Protein AF-A0A8J4XPY6-F1 (afdb_monomer)

pLDDT: mean 71.94, std 15.8, range [34.31, 94.62]

Foldseek 3Di:
DPPPVVVVVVPQDPCNPPVNVVVVVVVVVVVVVQVVQFDDPPCPVPQDPADADRRRSDHAPPQADQVCVVVVVVVQVVVQVVPPPPCVPPDRDDPGDHSVVPPDFCDPDPDGHDDLLVVVLVVVVVVVDPPDDVVVQVVDPPRDDDPSQADPVRHGPDDPDPVVSCVVPPPPPDD

Organism: Chionoecetes opilio (NCBI:txid41210)

Radius of gyration: 27.31 Å; Cα contacts (8 Å, |Δi|>4): 89; chains: 1; bounding box: 63×44×76 Å

Secondary structure (DSSP, 8-state):
--SHHHHHTTSS-TTTSHHHHHHHHHHHHHHHHHHHHS--TT-GGGSPSS-B-TTT-PBPPTT--GGGHHHHHHHHHHHHHHTTTTTTTSPPP-----GGGGS---BSSSSB---HHHHHHHHHHHTTSSS--HHHHTTSTT----GGGB-TTS-B---S-HHHHHHHT------

Solvent-accessible surface area (backbone atoms only — not comparable to full-atom values): 11142 Å² total; per-residue (Å²): 144,87,68,69,73,70,61,59,65,77,75,58,54,80,71,74,35,69,70,42,51,52,48,54,51,51,51,53,49,52,50,51,55,50,55,73,51,24,49,64,89,85,46,73,86,81,52,74,90,73,58,62,39,58,72,68,56,46,69,55,60,88,82,47,42,62,91,49,39,68,61,54,51,54,52,51,48,53,56,50,63,71,38,56,77,84,48,68,82,58,83,84,77,87,83,66,32,57,76,72,72,76,60,86,52,45,66,75,70,100,47,53,54,71,61,42,64,60,54,34,52,51,54,54,51,48,63,68,41,92,87,50,62,62,71,63,54,62,66,41,94,82,49,82,76,62,70,47,48,36,45,99,86,70,48,68,64,71,74,92,46,78,65,65,52,55,61,72,68,51,75,80,78,81,128

Sequence (175 aa):
MRNEQGARQAMIHKKEMPGRIASDAKDRENIRHKLEMCINPFSSEDHPEGIVNSVTGRIAPDPVNVDSSVALGKEQMKQFEAGWPESFHEPLSNKVVTMSINKKRIKLGSADCFDANLIYSRVMGLMSSRDIDLKELFSHELAPVPASMFEDNGDMRITKSKSSLKQKLRLEQSS

Structure (mmCIF, N/CA/C/O backbone):
data_AF-A0A8J4XPY6-F1
#
_entry.id   AF-A0A8J4XPY6-F1
#
loop_
_atom_site.group_PDB
_atom_site.id
_atom_site.type_symbol
_atom_site.label_atom_id
_atom_site.label_alt_id
_atom_site.label_comp_id
_atom_site.label_asym_id
_atom_site.label_entity_id
_atom_site.label_seq_id
_atom_site.pdbx_PDB_ins_code
_atom_site.Cartn_x
_atom_site.Cartn_y
_atom_site.Cartn_z
_atom_site.occupancy
_atom_site.B_iso_or_equiv
_atom_site.auth_seq_id
_atom_site.auth_comp_id
_atom_site.auth_asym_id
_atom_site.auth_atom_id
_atom_site.pdbx_PDB_model_num
ATOM 1 N N . MET A 1 1 ? 39.408 12.095 -44.315 1.00 45.19 1 MET A N 1
ATOM 2 C CA . MET A 1 1 ? 38.149 11.396 -43.958 1.00 45.19 1 MET A CA 1
ATOM 3 C C . MET A 1 1 ? 37.881 11.361 -42.440 1.00 45.19 1 MET A C 1
ATOM 5 O O . MET A 1 1 ? 37.431 10.345 -41.934 1.00 45.19 1 MET A O 1
ATOM 9 N N . ARG A 1 2 ? 38.147 12.435 -41.675 1.00 45.06 2 ARG A N 1
ATOM 10 C CA . ARG A 1 2 ? 38.002 12.418 -40.198 1.00 45.06 2 ARG A CA 1
ATOM 11 C C . ARG A 1 2 ? 37.069 13.496 -39.617 1.00 45.06 2 ARG A C 1
ATOM 13 O O . ARG A 1 2 ? 36.952 13.575 -38.406 1.00 45.06 2 ARG A O 1
ATOM 20 N N . ASN A 1 3 ? 36.369 14.261 -40.465 1.00 51.19 3 ASN A N 1
ATOM 21 C CA . ASN A 1 3 ? 35.545 15.407 -40.039 1.00 51.19 3 ASN A CA 1
ATOM 22 C C . ASN A 1 3 ? 34.048 15.319 -40.398 1.00 51.19 3 ASN A C 1
ATOM 24 O O . ASN A 1 3 ? 33.307 16.248 -40.101 1.00 51.19 3 ASN A O 1
ATOM 28 N N . GLU A 1 4 ? 33.560 14.226 -40.992 1.00 49.34 4 GLU A N 1
ATOM 29 C CA . GLU A 1 4 ? 32.131 14.114 -41.358 1.00 49.34 4 GLU A CA 1
ATOM 30 C C . GLU A 1 4 ? 31.244 13.569 -40.227 1.00 49.34 4 GLU A C 1
ATOM 32 O O . GLU A 1 4 ? 30.037 13.808 -40.206 1.00 49.34 4 GLU A O 1
ATOM 37 N N . GLN A 1 5 ? 31.828 12.872 -39.247 1.00 48.62 5 GLN A N 1
ATOM 38 C CA . GLN A 1 5 ? 31.069 12.279 -38.139 1.00 48.62 5 GLN A CA 1
ATOM 39 C C . GLN A 1 5 ? 30.630 13.314 -37.087 1.00 48.62 5 GLN A C 1
ATOM 41 O O . GLN A 1 5 ? 29.558 13.164 -36.508 1.00 48.62 5 GLN A O 1
ATOM 46 N N . GLY A 1 6 ? 31.396 14.394 -36.888 1.00 49.09 6 GLY A N 1
ATOM 47 C CA . GLY A 1 6 ? 31.039 15.468 -35.949 1.00 49.09 6 GLY A CA 1
ATOM 48 C C . GLY A 1 6 ? 29.929 16.395 -36.460 1.00 49.09 6 GLY A C 1
ATOM 49 O O . GLY A 1 6 ? 29.124 16.883 -35.674 1.00 49.09 6 GLY A O 1
ATOM 50 N N . ALA A 1 7 ? 29.829 16.591 -37.779 1.00 49.81 7 ALA A N 1
ATOM 51 C CA . ALA A 1 7 ? 28.836 17.486 -38.378 1.00 49.81 7 ALA A CA 1
ATOM 52 C C . ALA A 1 7 ? 27.411 16.897 -38.379 1.00 49.81 7 ALA A C 1
ATOM 54 O O . ALA A 1 7 ? 26.439 17.635 -38.234 1.00 49.81 7 ALA A O 1
ATOM 55 N N . ARG A 1 8 ? 27.265 15.565 -38.480 1.00 52.22 8 ARG A N 1
ATOM 56 C CA . ARG A 1 8 ? 25.946 14.899 -38.460 1.00 52.22 8 ARG A CA 1
ATOM 57 C C . ARG A 1 8 ? 25.261 14.934 -37.093 1.00 52.22 8 ARG A C 1
ATOM 59 O O . ARG A 1 8 ? 24.036 14.920 -37.037 1.00 52.22 8 ARG A O 1
ATOM 66 N N . GLN A 1 9 ? 26.018 15.012 -35.997 1.00 53.41 9 GLN A N 1
ATOM 67 C CA . GLN A 1 9 ? 25.442 15.082 -34.648 1.00 53.41 9 GLN A CA 1
ATOM 68 C C . GLN A 1 9 ? 24.751 16.423 -34.348 1.00 53.41 9 GLN A C 1
ATOM 70 O O . GLN A 1 9 ? 23.912 16.472 -33.455 1.00 53.41 9 GLN A O 1
ATOM 75 N N . ALA A 1 10 ? 25.040 17.489 -35.103 1.00 55.91 10 ALA A N 1
ATOM 76 C CA . ALA A 1 10 ? 24.444 18.811 -34.894 1.00 55.91 10 ALA A CA 1
ATOM 77 C C . ALA A 1 10 ? 23.071 19.010 -35.576 1.00 55.91 10 ALA A C 1
ATOM 79 O O . ALA A 1 10 ? 22.414 20.012 -35.311 1.00 55.91 10 ALA A O 1
ATOM 80 N N . MET A 1 11 ? 22.624 18.082 -36.436 1.00 61.59 11 MET A N 1
ATOM 81 C CA . MET A 1 11 ? 21.348 18.191 -37.171 1.00 61.59 11 MET A CA 1
ATOM 82 C C . MET A 1 11 ? 20.218 17.310 -36.622 1.00 61.59 11 MET A C 1
ATOM 84 O O . MET A 1 11 ? 19.088 17.420 -37.087 1.00 61.59 11 MET A O 1
ATOM 88 N N . ILE A 1 12 ? 20.493 16.434 -35.653 1.00 64.62 12 ILE A N 1
ATOM 89 C CA . ILE A 1 12 ? 19.489 15.504 -35.121 1.00 64.62 12 ILE A CA 1
ATOM 90 C C . ILE A 1 12 ? 18.841 16.133 -33.891 1.00 64.62 12 ILE A C 1
ATOM 92 O O . ILE A 1 12 ? 19.511 16.440 -32.901 1.00 64.62 12 ILE A O 1
ATOM 96 N N . HIS A 1 13 ? 17.524 16.330 -33.945 1.00 77.25 13 HIS A N 1
ATOM 97 C CA . HIS A 1 13 ? 16.785 16.908 -32.833 1.00 77.25 13 HIS A CA 1
ATOM 98 C C . HIS A 1 13 ? 16.894 15.995 -31.600 1.00 77.25 13 HIS A C 1
ATOM 100 O O . HIS A 1 13 ? 16.832 14.772 -31.700 1.00 77.25 13 HIS A O 1
ATOM 106 N N . LYS A 1 14 ? 17.011 16.570 -30.394 1.00 76.50 14 LYS A N 1
ATOM 107 C CA . LYS A 1 14 ? 17.240 15.821 -29.137 1.00 76.50 14 LYS A CA 1
ATOM 108 C C . LYS A 1 14 ? 16.249 14.669 -28.908 1.00 76.50 14 LYS A C 1
ATOM 110 O O . LYS A 1 14 ? 16.587 13.704 -28.228 1.00 76.50 14 LYS A O 1
ATOM 115 N N . LYS A 1 15 ? 15.026 14.783 -29.437 1.00 77.69 15 LYS A N 1
ATOM 116 C CA . LYS A 1 15 ? 13.968 13.759 -29.350 1.00 77.69 15 LYS A CA 1
ATOM 117 C C . LYS A 1 15 ? 14.138 12.597 -30.334 1.00 77.69 15 LYS A C 1
ATOM 119 O O . LYS A 1 15 ? 13.646 11.516 -30.053 1.00 77.69 15 LYS A O 1
ATOM 124 N N . GLU A 1 16 ? 14.868 12.799 -31.422 1.00 81.12 16 GLU A N 1
ATOM 125 C CA . GLU A 1 16 ? 15.152 11.791 -32.453 1.00 81.12 16 GLU A CA 1
ATOM 126 C C . GLU A 1 16 ? 16.438 11.006 -32.156 1.00 81.12 16 GLU A C 1
ATOM 128 O O . GLU A 1 16 ? 16.818 10.091 -32.882 1.00 81.12 16 GLU A O 1
ATOM 133 N N . MET A 1 17 ? 17.109 11.340 -31.050 1.00 84.81 17 MET A N 1
ATOM 134 C CA . MET A 1 17 ? 18.249 10.588 -30.545 1.00 84.81 17 MET A CA 1
ATOM 135 C C . MET A 1 17 ? 17.835 9.133 -30.257 1.00 84.81 17 MET A C 1
ATOM 137 O O . MET A 1 17 ? 16.861 8.923 -29.526 1.00 84.81 17 MET A O 1
ATOM 141 N N . PRO A 1 18 ? 18.606 8.122 -30.704 1.00 86.94 18 PRO A N 1
ATOM 142 C CA . PRO A 1 18 ? 18.287 6.708 -30.484 1.00 86.94 18 PRO A CA 1
ATOM 143 C C . PRO A 1 18 ? 18.009 6.350 -29.017 1.00 86.94 18 PRO A C 1
ATOM 145 O O . PRO A 1 18 ? 17.112 5.564 -28.726 1.00 86.94 18 PRO A O 1
ATOM 148 N N . GLY A 1 19 ? 18.717 6.985 -28.074 1.00 88.75 19 GLY A N 1
ATOM 149 C CA . GLY A 1 19 ? 18.476 6.798 -26.640 1.00 88.75 19 GLY A CA 1
ATOM 150 C C . GLY A 1 19 ? 17.101 7.288 -26.165 1.00 88.75 19 GLY A C 1
ATOM 151 O O . GLY A 1 19 ? 16.520 6.680 -25.271 1.00 88.75 19 GLY A O 1
ATOM 152 N N . ARG A 1 20 ? 16.547 8.352 -26.768 1.00 87.62 20 ARG A N 1
ATOM 153 C CA . ARG A 1 20 ? 15.182 8.820 -26.470 1.00 87.62 20 ARG A CA 1
ATOM 154 C C . ARG A 1 20 ? 14.136 7.899 -27.074 1.00 87.62 20 ARG A C 1
ATOM 156 O O . ARG A 1 20 ? 13.219 7.520 -26.362 1.00 87.62 20 ARG A O 1
ATOM 163 N N . ILE A 1 21 ? 14.339 7.451 -28.312 1.00 89.50 21 ILE A N 1
ATOM 164 C CA . ILE A 1 21 ? 13.461 6.468 -28.964 1.00 89.50 21 ILE A CA 1
ATOM 165 C C . ILE A 1 21 ? 13.385 5.172 -28.138 1.00 89.50 21 ILE A C 1
ATOM 167 O O . ILE A 1 21 ? 12.295 4.653 -27.906 1.00 89.50 21 ILE A O 1
ATOM 171 N N . ALA A 1 22 ? 14.528 4.675 -27.652 1.00 92.25 22 ALA A N 1
ATOM 172 C CA . ALA A 1 22 ? 14.593 3.479 -26.814 1.00 92.25 22 ALA A CA 1
ATOM 173 C C . ALA A 1 22 ? 13.937 3.677 -25.435 1.00 92.25 22 ALA A C 1
ATOM 175 O O . ALA A 1 22 ? 13.219 2.793 -24.972 1.00 92.25 22 ALA A O 1
ATOM 176 N N . SER A 1 23 ? 14.144 4.834 -24.793 1.00 90.62 23 SER A N 1
ATOM 177 C CA . SER A 1 23 ? 13.479 5.174 -23.526 1.00 90.62 23 SER A CA 1
ATOM 178 C C . SER A 1 23 ? 11.965 5.240 -23.693 1.00 90.62 23 SER A C 1
ATOM 180 O O . SER A 1 23 ? 11.249 4.574 -22.958 1.00 90.62 23 SER A O 1
ATOM 182 N N . ASP A 1 24 ? 11.480 5.964 -24.702 1.00 93.25 24 ASP A N 1
ATOM 183 C CA . ASP A 1 24 ? 10.048 6.102 -24.965 1.00 93.25 24 ASP A CA 1
ATOM 184 C C . ASP A 1 24 ? 9.422 4.740 -25.322 1.00 93.25 24 ASP A C 1
ATOM 186 O O . ASP A 1 24 ? 8.289 4.450 -24.943 1.00 93.25 24 ASP A O 1
ATOM 190 N N . ALA A 1 25 ? 10.154 3.865 -26.027 1.00 93.38 25 ALA A N 1
ATOM 191 C CA . ALA A 1 25 ? 9.716 2.494 -26.285 1.00 93.38 25 ALA A CA 1
ATOM 192 C C . ALA A 1 25 ? 9.585 1.676 -24.993 1.00 93.38 25 ALA A C 1
ATOM 194 O O . ALA A 1 25 ? 8.575 0.997 -24.813 1.00 93.38 25 ALA A O 1
ATOM 195 N N . LYS A 1 26 ? 10.560 1.785 -24.084 1.00 94.56 26 LYS A N 1
ATOM 196 C CA . LYS A 1 26 ? 10.508 1.149 -22.764 1.00 94.56 26 LYS A CA 1
ATOM 197 C C . LYS A 1 26 ? 9.349 1.689 -21.924 1.00 94.56 26 LYS A C 1
ATOM 199 O O . LYS A 1 26 ? 8.647 0.909 -21.293 1.00 94.56 26 LYS A O 1
ATOM 204 N N . ASP A 1 27 ? 9.113 2.996 -21.949 1.00 93.56 27 ASP A N 1
ATOM 205 C CA . ASP A 1 27 ? 8.022 3.623 -21.202 1.00 93.56 27 ASP A CA 1
ATOM 206 C C . ASP A 1 27 ? 6.654 3.165 -21.720 1.00 93.56 27 ASP A C 1
ATOM 208 O O . ASP A 1 27 ? 5.780 2.825 -20.923 1.00 93.56 27 ASP A O 1
ATOM 212 N N . ARG A 1 28 ? 6.478 3.056 -23.045 1.00 94.56 28 ARG A N 1
ATOM 213 C CA . ARG A 1 28 ? 5.264 2.469 -23.639 1.00 94.56 28 ARG A CA 1
ATOM 214 C C . ARG A 1 28 ? 5.048 1.024 -23.205 1.00 94.56 28 ARG A C 1
ATOM 216 O O . ARG A 1 28 ? 3.913 0.649 -22.923 1.00 94.56 28 ARG A O 1
ATOM 223 N N . GLU A 1 29 ? 6.114 0.232 -23.144 1.00 94.62 29 GLU A N 1
ATOM 224 C CA . GLU A 1 29 ? 6.022 -1.162 -22.710 1.00 94.62 29 GLU A CA 1
ATOM 225 C C . GLU A 1 29 ? 5.659 -1.272 -21.226 1.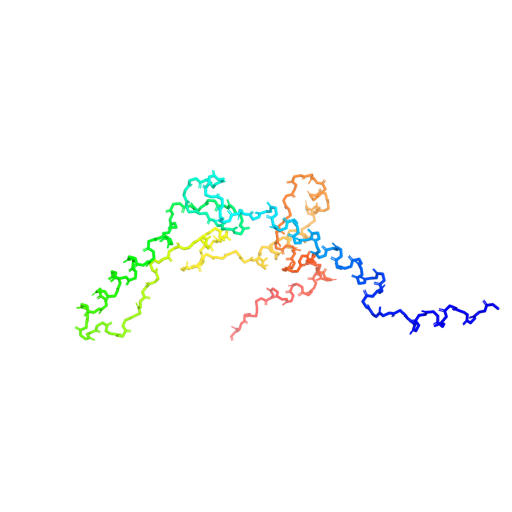00 94.62 29 GLU A C 1
ATOM 227 O O . GLU A 1 29 ? 4.769 -2.034 -20.860 1.00 94.62 29 GLU A O 1
ATOM 232 N N . ASN A 1 30 ? 6.247 -0.427 -20.377 1.00 90.75 30 ASN A N 1
ATOM 233 C CA . ASN A 1 30 ? 5.887 -0.347 -18.962 1.00 90.75 30 ASN A CA 1
ATOM 234 C C . ASN A 1 30 ? 4.415 0.044 -18.767 1.00 90.75 30 ASN A C 1
ATOM 236 O O . ASN A 1 30 ? 3.740 -0.515 -17.904 1.00 90.75 30 ASN A O 1
ATOM 240 N N . ILE A 1 31 ? 3.910 0.996 -19.561 1.00 90.06 31 ILE A N 1
ATOM 241 C CA . ILE A 1 31 ? 2.497 1.394 -19.528 1.00 90.06 31 ILE A CA 1
ATOM 242 C C . ILE A 1 31 ? 1.612 0.217 -19.942 1.00 90.06 31 ILE A C 1
ATOM 244 O O . ILE A 1 31 ? 0.647 -0.073 -19.240 1.00 90.06 31 ILE A O 1
ATOM 248 N N . ARG A 1 32 ? 1.949 -0.484 -21.033 1.00 90.38 32 ARG A N 1
ATOM 249 C CA . ARG A 1 32 ? 1.200 -1.663 -21.494 1.00 90.38 32 ARG A CA 1
ATOM 250 C C . ARG A 1 32 ? 1.141 -2.736 -20.410 1.00 90.38 32 ARG A C 1
ATOM 252 O O . ARG A 1 32 ? 0.048 -3.120 -20.007 1.00 90.38 32 ARG A O 1
ATOM 259 N N . HIS A 1 33 ? 2.292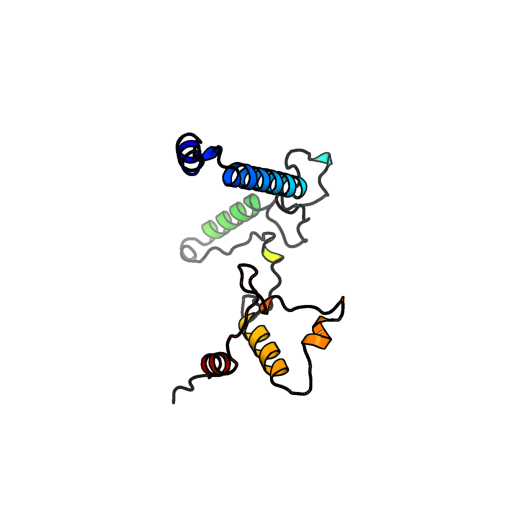 -3.120 -19.866 1.00 88.38 33 HIS A N 1
ATOM 260 C CA . HIS A 1 33 ? 2.371 -4.099 -18.787 1.00 88.38 33 HIS A CA 1
ATOM 261 C C . HIS A 1 33 ? 1.560 -3.668 -17.556 1.00 88.38 33 HIS A C 1
ATOM 263 O O . HIS A 1 33 ? 0.884 -4.474 -16.919 1.00 88.38 33 HIS A O 1
ATOM 269 N N . LYS A 1 34 ? 1.578 -2.372 -17.217 1.00 83.12 34 LYS A N 1
ATOM 270 C CA . LYS A 1 34 ? 0.800 -1.862 -16.087 1.00 83.12 34 LYS A CA 1
ATOM 271 C C . LYS A 1 34 ? -0.706 -1.927 -16.339 1.00 83.12 34 LYS A C 1
ATOM 273 O O . LYS A 1 34 ? -1.436 -2.252 -15.409 1.00 83.12 34 LYS A O 1
ATOM 278 N N . LEU A 1 35 ? -1.152 -1.631 -17.559 1.00 83.12 35 LEU A N 1
ATOM 279 C CA . LEU A 1 35 ? -2.559 -1.716 -17.952 1.00 83.12 35 LEU A CA 1
ATOM 280 C C . LEU A 1 35 ? -3.062 -3.163 -17.967 1.00 83.12 35 LEU A C 1
ATOM 282 O O . LEU A 1 35 ? -4.177 -3.394 -17.524 1.00 83.12 35 LEU A O 1
ATOM 286 N N . GLU A 1 36 ? -2.237 -4.125 -18.388 1.00 83.19 36 GLU A N 1
ATOM 287 C CA . GLU A 1 36 ? -2.561 -5.562 -18.330 1.00 83.19 36 GLU A CA 1
ATOM 288 C C . GLU A 1 36 ? -2.732 -6.074 -16.891 1.00 83.19 36 GLU A C 1
ATOM 290 O O . GLU A 1 36 ? -3.541 -6.959 -16.631 1.00 83.19 36 GLU A O 1
ATOM 295 N N . MET A 1 37 ? -1.985 -5.507 -15.939 1.00 77.56 37 MET A N 1
ATOM 296 C CA . MET A 1 37 ? -2.068 -5.866 -14.519 1.00 77.56 37 MET A CA 1
ATOM 297 C C . MET A 1 37 ? -3.241 -5.210 -13.777 1.00 77.56 37 MET A C 1
ATOM 299 O O . MET A 1 37 ? -3.576 -5.633 -12.667 1.00 77.56 37 MET A O 1
ATOM 303 N N . CYS A 1 38 ? -3.815 -4.136 -14.321 1.00 79.00 38 CYS A N 1
ATOM 304 C CA . CYS A 1 38 ? -4.930 -3.426 -13.705 1.00 79.00 38 CYS A CA 1
ATOM 305 C C . CYS A 1 38 ? -6.259 -3.996 -14.204 1.00 79.00 38 CYS A C 1
ATOM 307 O O . CYS A 1 38 ? -6.419 -4.300 -15.381 1.00 79.00 38 CYS A O 1
ATOM 309 N N . ILE A 1 39 ? -7.244 -4.095 -13.312 1.00 77.69 39 ILE A N 1
ATOM 310 C CA . ILE A 1 39 ? -8.597 -4.464 -13.728 1.00 77.69 39 ILE A CA 1
ATOM 311 C C . ILE A 1 39 ? -9.221 -3.263 -14.439 1.00 77.69 39 ILE A C 1
ATOM 313 O O . ILE A 1 39 ? -9.092 -2.131 -13.969 1.00 77.69 39 ILE A O 1
ATOM 317 N N . ASN A 1 40 ? -9.920 -3.504 -15.551 1.00 81.31 40 ASN A N 1
ATOM 318 C CA . ASN A 1 40 ? -10.689 -2.464 -16.224 1.00 81.31 40 ASN A CA 1
ATOM 319 C C . ASN A 1 40 ? -11.877 -2.045 -15.343 1.00 81.31 40 ASN A C 1
ATOM 321 O O . ASN A 1 40 ? -12.831 -2.813 -15.250 1.00 81.31 40 ASN A O 1
ATOM 325 N N . PRO A 1 41 ? -11.900 -0.839 -14.749 1.00 76.25 41 PRO A N 1
ATOM 326 C CA . PRO A 1 41 ? -12.955 -0.442 -13.817 1.00 76.25 41 PRO A CA 1
ATOM 327 C C . PRO A 1 41 ? -14.337 -0.291 -14.474 1.00 76.25 41 PRO A C 1
ATOM 329 O O . PRO A 1 41 ? -15.324 -0.148 -13.760 1.00 76.25 41 PRO A O 1
ATOM 332 N N . PHE A 1 42 ? -14.418 -0.319 -15.807 1.00 80.44 42 PHE A N 1
ATOM 333 C CA . PHE A 1 42 ? -15.663 -0.162 -16.561 1.00 80.44 42 PHE A CA 1
ATOM 334 C C . PHE A 1 42 ? -16.256 -1.484 -17.070 1.00 80.44 42 PHE A C 1
ATOM 336 O O . PHE A 1 42 ? -17.361 -1.473 -17.603 1.00 80.44 42 PHE A O 1
ATOM 343 N N . SER A 1 43 ? -15.559 -2.611 -16.898 1.00 80.25 43 SER A N 1
ATOM 344 C CA . SER A 1 43 ? -16.062 -3.941 -17.265 1.00 80.25 43 SER A CA 1
ATOM 345 C C . SER A 1 43 ? -16.581 -4.686 -16.036 1.00 80.25 43 SER A C 1
ATOM 347 O O . SER A 1 43 ? -15.889 -5.548 -15.508 1.00 80.25 43 SER A O 1
ATOM 349 N N . SER A 1 44 ? -17.788 -4.371 -15.562 1.00 73.31 44 SER A N 1
ATOM 350 C CA . SER A 1 44 ? -18.339 -4.993 -14.345 1.00 73.31 44 SER A CA 1
ATOM 351 C C . SER A 1 44 ? -18.524 -6.513 -14.443 1.00 73.31 44 SER A C 1
ATOM 353 O O . SER A 1 44 ? -18.523 -7.183 -13.419 1.00 73.31 44 SER A O 1
ATOM 355 N N . GLU A 1 45 ? -18.682 -7.056 -15.654 1.00 79.88 45 GLU A N 1
ATOM 356 C CA . GLU A 1 45 ? -18.839 -8.501 -15.888 1.00 79.88 45 GLU A CA 1
ATOM 357 C C . GLU A 1 45 ? -17.535 -9.286 -15.679 1.00 79.88 45 GLU A C 1
ATOM 359 O O . GLU A 1 45 ? -17.574 -10.459 -15.319 1.00 79.88 45 GLU A O 1
ATOM 364 N N . ASP A 1 46 ? -16.384 -8.629 -15.846 1.00 77.69 46 ASP A N 1
ATOM 365 C CA . ASP A 1 46 ? -15.061 -9.247 -15.702 1.00 77.69 46 ASP A CA 1
ATOM 366 C C . ASP A 1 46 ? -14.549 -9.196 -14.249 1.00 77.69 46 ASP A C 1
ATOM 368 O O . ASP A 1 46 ? -13.417 -9.598 -13.962 1.00 77.69 46 ASP A O 1
ATOM 372 N N . HIS A 1 47 ? -15.332 -8.630 -13.320 1.00 78.94 47 HIS A N 1
ATOM 373 C CA . HIS A 1 47 ? -14.893 -8.394 -11.944 1.00 78.94 47 HIS A CA 1
ATOM 374 C C . HIS A 1 47 ? -15.278 -9.560 -11.036 1.00 78.94 47 HIS A C 1
ATOM 376 O O . HIS A 1 47 ? -16.419 -10.018 -11.071 1.00 78.94 47 HIS A O 1
ATOM 382 N N . PRO A 1 48 ? -14.360 -10.025 -10.171 1.00 78.44 48 PRO A N 1
ATOM 383 C CA . PRO A 1 48 ? -14.726 -10.968 -9.128 1.00 78.44 48 PRO A CA 1
ATOM 384 C C . PRO A 1 48 ? -15.697 -10.315 -8.135 1.00 78.44 48 PRO A C 1
ATOM 386 O O . PRO A 1 48 ? -15.641 -9.106 -7.901 1.00 78.44 48 PRO A O 1
ATOM 389 N N . GLU A 1 49 ? -16.559 -11.123 -7.519 1.00 80.50 49 GLU A N 1
ATOM 390 C CA . GLU A 1 49 ? -17.478 -10.648 -6.484 1.00 80.50 49 GLU A CA 1
ATOM 391 C C . GLU A 1 49 ? -16.718 -10.041 -5.287 1.00 80.50 49 GLU A C 1
ATOM 393 O O . GLU A 1 49 ? -15.705 -10.577 -4.828 1.00 80.50 49 GLU A O 1
ATOM 398 N N . GLY A 1 50 ? -17.231 -8.923 -4.762 1.00 81.12 50 GLY A N 1
ATOM 399 C CA . GLY A 1 50 ? -16.689 -8.227 -3.591 1.00 81.12 50 GLY A CA 1
ATOM 400 C C . GLY A 1 50 ? -15.996 -6.896 -3.905 1.00 81.12 50 GLY A C 1
ATOM 401 O O . GLY A 1 50 ? -16.031 -6.382 -5.020 1.00 81.12 50 GLY A O 1
ATOM 402 N N . ILE A 1 51 ? -15.380 -6.291 -2.884 1.00 83.31 51 ILE A N 1
ATOM 403 C CA . ILE A 1 51 ? -14.613 -5.045 -3.043 1.00 83.31 51 ILE A CA 1
ATOM 404 C C . ILE A 1 51 ? -13.257 -5.396 -3.651 1.00 83.31 51 ILE A C 1
ATOM 406 O O . ILE A 1 51 ? -12.553 -6.252 -3.125 1.00 83.31 51 ILE A O 1
ATOM 410 N N . VAL A 1 52 ? -12.848 -4.715 -4.721 1.00 81.69 52 VAL A N 1
ATOM 411 C CA . VAL A 1 52 ? -11.597 -5.026 -5.429 1.00 81.69 52 VAL A CA 1
ATOM 412 C C . VAL A 1 52 ? -10.699 -3.798 -5.522 1.00 81.69 52 VAL A C 1
ATOM 414 O O . VAL A 1 52 ? -11.149 -2.672 -5.731 1.0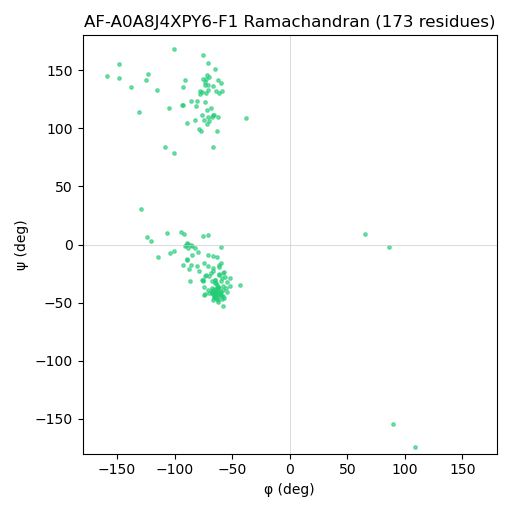0 81.69 52 VAL A O 1
ATOM 417 N N . ASN A 1 53 ? -9.391 -4.001 -5.379 1.00 80.94 53 ASN A N 1
ATOM 418 C CA . ASN A 1 53 ? -8.409 -2.956 -5.631 1.00 80.94 53 ASN A CA 1
ATOM 419 C C . ASN A 1 53 ? -8.219 -2.758 -7.142 1.00 80.94 53 ASN A C 1
ATOM 421 O O . ASN A 1 53 ? -7.609 -3.599 -7.798 1.00 80.94 53 ASN A O 1
ATOM 425 N N . SER A 1 54 ? -8.649 -1.615 -7.674 1.00 77.94 54 SER A N 1
ATOM 426 C CA . SER A 1 54 ? -8.585 -1.298 -9.111 1.00 77.94 54 SER A CA 1
ATOM 427 C C . SER A 1 54 ? -7.182 -1.377 -9.731 1.00 77.94 54 SER A C 1
ATOM 429 O O . SER A 1 54 ? -7.036 -1.685 -10.909 1.00 77.94 54 SER A O 1
ATOM 431 N N . VAL A 1 55 ? -6.128 -1.145 -8.944 1.00 75.88 55 VAL A N 1
ATOM 432 C CA . VAL A 1 55 ? -4.740 -1.121 -9.431 1.00 75.88 55 VAL A CA 1
ATOM 433 C C . VAL A 1 55 ? -4.097 -2.509 -9.444 1.00 75.88 55 VAL A C 1
ATOM 435 O O . VAL A 1 55 ? -3.203 -2.758 -10.252 1.00 75.88 55 VAL A O 1
ATOM 438 N N . THR A 1 56 ? -4.483 -3.389 -8.520 1.00 73.12 56 THR A N 1
ATOM 439 C CA . THR A 1 56 ? -3.841 -4.710 -8.339 1.00 73.12 56 THR A CA 1
ATOM 440 C C . THR A 1 56 ? -4.752 -5.885 -8.658 1.00 73.12 56 THR A C 1
ATOM 442 O O . THR A 1 56 ? -4.290 -7.021 -8.649 1.00 73.12 56 THR A O 1
ATOM 445 N N . GLY A 1 57 ? -6.042 -5.629 -8.844 1.00 72.62 57 GLY A N 1
ATOM 446 C CA . GLY A 1 57 ? -7.070 -6.639 -9.034 1.00 72.62 57 GLY A CA 1
ATOM 447 C C . GLY A 1 57 ? -7.328 -7.555 -7.843 1.00 72.62 57 GLY A C 1
ATOM 448 O O . GLY A 1 57 ? -8.046 -8.541 -7.963 1.00 72.62 57 GLY A O 1
ATOM 449 N N . ARG A 1 58 ? -6.742 -7.264 -6.677 1.00 77.00 58 ARG A N 1
ATOM 450 C CA . ARG A 1 58 ? -6.913 -8.101 -5.487 1.00 77.00 58 ARG A CA 1
ATOM 451 C C . ARG A 1 58 ? -8.254 -7.837 -4.824 1.00 77.00 58 ARG A C 1
ATOM 453 O O . ARG A 1 58 ? -8.579 -6.682 -4.546 1.00 77.00 58 ARG A O 1
ATOM 460 N N . ILE A 1 59 ? -8.960 -8.918 -4.513 1.00 81.31 59 ILE A N 1
ATOM 461 C CA . ILE A 1 59 ? -10.180 -8.900 -3.708 1.00 81.31 59 ILE A CA 1
ATOM 462 C C . ILE A 1 59 ? -9.819 -8.471 -2.281 1.00 81.31 59 ILE A C 1
ATOM 464 O O . ILE A 1 59 ? -8.788 -8.872 -1.724 1.00 81.31 59 ILE A O 1
ATOM 468 N N . ALA A 1 60 ? -10.637 -7.594 -1.717 1.00 78.06 60 ALA A N 1
ATOM 469 C CA . ALA A 1 60 ? -10.490 -7.103 -0.368 1.00 78.06 60 ALA A CA 1
ATOM 470 C C . ALA A 1 60 ? -10.838 -8.197 0.646 1.00 78.06 60 ALA A C 1
ATOM 472 O O . ALA A 1 60 ? -11.827 -8.899 0.462 1.00 78.06 60 ALA A O 1
ATOM 473 N N . PRO A 1 61 ? -10.044 -8.345 1.718 1.00 75.69 61 PRO A N 1
ATOM 474 C CA . PRO A 1 61 ? -10.397 -9.252 2.796 1.00 75.69 61 PRO A CA 1
ATOM 475 C C . PRO A 1 61 ? -11.588 -8.693 3.593 1.00 75.69 61 PRO A C 1
ATOM 477 O O . PRO A 1 61 ? -11.756 -7.475 3.683 1.00 75.69 61 PRO A O 1
ATOM 480 N N . ASP A 1 62 ? -12.323 -9.584 4.260 1.00 76.44 62 ASP A N 1
ATOM 481 C CA . ASP A 1 62 ? -13.539 -9.316 5.046 1.00 76.44 62 ASP A CA 1
ATOM 482 C C . ASP A 1 62 ? -13.540 -8.076 5.969 1.00 76.44 62 ASP A C 1
ATOM 484 O O . ASP A 1 62 ? -14.595 -7.457 6.100 1.00 76.44 62 ASP A O 1
ATOM 488 N N . PRO A 1 63 ? -12.436 -7.637 6.621 1.00 81.50 63 PRO A N 1
ATOM 489 C CA . PRO A 1 63 ? -12.482 -6.435 7.459 1.00 81.50 63 PRO A CA 1
ATOM 490 C C . PRO A 1 63 ? -12.615 -5.113 6.683 1.00 81.50 63 PRO A C 1
ATOM 492 O O . PRO A 1 63 ? -12.771 -4.069 7.313 1.00 81.50 63 PRO A O 1
ATOM 495 N N . VAL A 1 64 ? -12.496 -5.105 5.353 1.00 83.56 64 VAL A N 1
ATOM 496 C CA . VAL A 1 64 ? -12.533 -3.882 4.536 1.00 83.56 64 VAL A CA 1
ATOM 497 C C . VAL A 1 64 ? -13.977 -3.430 4.307 1.00 83.56 64 VAL A C 1
ATOM 499 O O . VAL A 1 64 ? -14.773 -4.173 3.754 1.00 83.56 64 VAL A O 1
ATOM 502 N N . ASN A 1 65 ? -14.294 -2.186 4.679 1.00 87.56 65 ASN A N 1
ATOM 503 C CA . ASN A 1 65 ? -15.662 -1.634 4.674 1.00 87.56 65 ASN A CA 1
ATOM 504 C C . ASN A 1 65 ? -15.766 -0.275 3.947 1.00 87.56 65 ASN A C 1
ATOM 506 O O . ASN A 1 65 ? -16.535 0.613 4.328 1.00 87.56 65 ASN A O 1
ATOM 510 N N . VAL A 1 66 ? -14.920 -0.065 2.933 1.00 85.81 66 VAL A N 1
ATOM 511 C CA . VAL A 1 66 ? -14.807 1.220 2.211 1.00 85.81 66 VAL A CA 1
ATOM 512 C C . VAL A 1 66 ? -16.090 1.571 1.448 1.00 85.81 66 VAL A C 1
ATOM 514 O O . VAL A 1 66 ? -16.427 2.749 1.312 1.00 85.81 66 VAL A O 1
ATOM 517 N N . ASP A 1 67 ? -16.823 0.555 1.002 1.00 87.62 67 ASP A N 1
ATOM 518 C CA . ASP A 1 67 ? -18.150 0.644 0.387 1.00 87.62 67 ASP A CA 1
ATOM 519 C C . ASP A 1 67 ? -19.163 1.380 1.285 1.00 87.62 67 ASP A C 1
ATOM 521 O O . ASP A 1 67 ? -19.947 2.201 0.814 1.00 87.62 67 ASP A O 1
ATOM 525 N N . SER A 1 68 ? -19.077 1.163 2.599 1.00 89.38 68 SER A N 1
ATOM 526 C CA . SER A 1 68 ? -19.991 1.710 3.606 1.00 89.38 68 SER A CA 1
ATOM 527 C C . SER A 1 68 ? -19.503 3.026 4.236 1.00 89.38 68 SER A C 1
ATOM 529 O O . SER A 1 68 ? -20.080 3.513 5.212 1.00 89.38 68 SER A O 1
ATOM 531 N N . SER A 1 69 ? -18.458 3.647 3.680 1.00 90.69 69 SER A N 1
ATOM 532 C CA . SER A 1 69 ? -17.807 4.850 4.230 1.00 90.69 69 SER A CA 1
ATOM 533 C C . SER A 1 69 ? -18.756 6.029 4.479 1.00 90.69 69 SER A C 1
ATOM 535 O O . SER A 1 69 ? -18.676 6.678 5.522 1.00 90.69 69 SER A O 1
ATOM 537 N N . VAL A 1 70 ? -19.696 6.285 3.565 1.00 92.25 70 VAL A N 1
ATOM 538 C CA . VAL A 1 70 ? -20.674 7.379 3.702 1.00 92.25 70 VAL A CA 1
ATOM 539 C C . VAL A 1 70 ? -21.645 7.120 4.856 1.00 92.25 70 VAL A C 1
ATOM 541 O O . VAL A 1 70 ? -21.974 8.041 5.604 1.00 92.25 70 VAL A O 1
ATOM 544 N N . ALA A 1 71 ? -22.104 5.877 5.017 1.00 92.88 71 ALA A N 1
ATOM 545 C CA . ALA A 1 71 ? -23.002 5.503 6.106 1.00 92.88 71 ALA A CA 1
ATOM 546 C C . ALA A 1 71 ? -22.295 5.624 7.465 1.00 92.88 71 ALA A C 1
ATOM 548 O O . ALA A 1 71 ? -22.837 6.235 8.385 1.00 92.88 71 ALA A O 1
ATOM 549 N N . LEU A 1 72 ? -21.052 5.139 7.549 1.00 92.62 72 LEU A N 1
ATOM 550 C CA . LEU A 1 72 ? -20.209 5.255 8.741 1.00 92.62 72 LEU A CA 1
ATOM 551 C C . LEU A 1 72 ? -19.953 6.719 9.126 1.00 92.62 72 LEU A C 1
ATOM 553 O O . LEU A 1 72 ? -20.069 7.069 10.297 1.00 92.62 72 LEU A O 1
ATOM 557 N N . GLY A 1 73 ? -19.662 7.585 8.151 1.00 91.75 73 GLY A N 1
ATOM 558 C CA . GLY A 1 73 ? -19.447 9.014 8.395 1.00 91.75 73 GLY A CA 1
ATOM 559 C C . GLY A 1 73 ? -20.701 9.733 8.901 1.00 91.75 73 GLY A C 1
ATOM 560 O O . GLY A 1 73 ? -20.616 10.547 9.818 1.00 91.75 73 GLY A O 1
ATOM 561 N N . LYS A 1 74 ? -21.881 9.403 8.358 1.00 94.06 74 LYS A N 1
ATOM 562 C CA . LYS A 1 74 ? -23.160 9.960 8.835 1.00 94.06 74 LYS A CA 1
ATOM 563 C C . LYS A 1 74 ? -23.477 9.538 10.267 1.00 94.06 74 LYS A C 1
ATOM 565 O O . LYS A 1 74 ? -23.957 10.355 11.045 1.00 94.06 74 LYS A O 1
ATOM 570 N N . GLU A 1 75 ? -23.224 8.279 10.606 1.00 93.44 75 GLU A N 1
ATOM 571 C CA . GLU A 1 75 ? -23.416 7.773 11.967 1.00 93.44 75 GLU A CA 1
ATOM 572 C C . GLU A 1 75 ? -22.458 8.459 12.949 1.00 93.44 75 GLU A C 1
ATOM 574 O O . GLU A 1 75 ? -22.869 8.938 14.003 1.00 93.44 75 GLU A O 1
ATOM 579 N N . GLN A 1 76 ? -21.194 8.607 12.553 1.00 91.56 76 GLN A N 1
ATOM 580 C CA . GLN A 1 76 ? -20.187 9.311 13.338 1.00 91.56 76 GLN A CA 1
ATOM 581 C C . GLN A 1 76 ? -20.536 10.791 13.561 1.00 91.56 76 GLN A C 1
ATOM 583 O O . GLN A 1 76 ? -20.322 11.307 14.655 1.00 91.56 76 GLN A O 1
ATOM 588 N N . MET A 1 77 ? -21.113 11.460 12.559 1.00 91.12 77 MET A N 1
ATOM 589 C CA . MET A 1 77 ? -21.598 12.838 12.682 1.00 91.12 77 MET A CA 1
ATOM 590 C C . MET A 1 77 ? -22.711 12.954 13.729 1.00 91.12 77 MET A C 1
ATOM 592 O O . MET A 1 77 ? -22.626 13.802 14.611 1.00 91.12 77 MET A O 1
ATOM 596 N N . LYS A 1 78 ? -23.711 12.063 13.690 1.00 93.50 78 LYS A N 1
ATOM 597 C CA . LYS A 1 78 ? -24.806 12.053 14.676 1.00 93.50 78 LYS A CA 1
ATOM 598 C C . LYS A 1 78 ? -24.304 11.819 16.099 1.00 93.50 78 LYS A C 1
ATOM 600 O O . LYS A 1 78 ? -24.769 12.469 17.027 1.00 93.50 78 LYS A O 1
ATOM 605 N N . GLN A 1 79 ? -23.362 10.892 16.269 1.00 90.50 79 GLN A N 1
ATOM 606 C CA . GLN A 1 79 ? -22.759 10.605 17.573 1.00 90.50 79 GLN A CA 1
ATOM 607 C C . GLN A 1 79 ? -21.971 11.804 18.105 1.00 90.50 79 GLN A C 1
ATOM 609 O O . GLN A 1 79 ? -22.035 12.100 19.294 1.00 90.50 79 GLN A O 1
ATOM 614 N N . PHE A 1 80 ? -21.269 12.513 17.220 1.00 90.94 80 PHE A N 1
ATOM 615 C CA . PHE A 1 80 ? -20.541 13.722 17.580 1.00 90.94 80 PHE A CA 1
ATOM 616 C C . PHE A 1 80 ? -21.481 14.857 18.004 1.00 90.94 80 PHE A C 1
ATOM 618 O O . PHE A 1 80 ? -21.257 15.460 19.048 1.00 90.94 80 PHE A O 1
ATOM 625 N N . GLU A 1 81 ? -22.552 15.110 17.246 1.00 92.75 81 GLU A N 1
ATOM 626 C CA . GLU A 1 81 ? -23.567 16.122 17.583 1.00 92.75 81 GLU A CA 1
ATOM 627 C C . GLU A 1 81 ? -24.285 15.808 18.905 1.00 92.75 81 GLU A C 1
ATOM 629 O O . GLU A 1 81 ? -24.573 16.716 19.684 1.00 92.75 81 GLU A O 1
ATOM 634 N N . ALA A 1 82 ? -24.542 14.528 19.191 1.00 91.56 82 ALA A N 1
ATOM 635 C CA . ALA A 1 82 ? -25.212 14.095 20.417 1.00 91.56 82 ALA A CA 1
ATOM 636 C C . ALA A 1 82 ? -24.376 14.307 21.692 1.00 91.56 82 ALA A C 1
ATOM 638 O O . ALA A 1 82 ? -24.946 14.414 22.775 1.00 91.56 82 ALA A O 1
ATOM 639 N N . GLY A 1 83 ? -23.046 14.353 21.580 1.00 87.62 83 GLY A N 1
ATOM 640 C CA . GLY A 1 83 ? -22.150 14.553 22.722 1.00 87.62 83 GLY A CA 1
ATOM 641 C C . GLY A 1 83 ? -21.840 16.023 23.032 1.00 87.62 83 GLY A C 1
ATOM 642 O O . GLY A 1 83 ? -21.088 16.323 23.963 1.00 87.62 83 GLY A O 1
ATOM 643 N N . TRP A 1 84 ? -22.407 16.968 22.279 1.00 88.94 84 TRP A N 1
ATOM 644 C CA . TRP A 1 84 ? -22.196 18.389 22.537 1.00 88.94 84 TRP A CA 1
ATOM 645 C C . TRP A 1 84 ? -22.892 18.859 23.824 1.00 88.94 84 TRP A C 1
ATOM 647 O O . TRP A 1 84 ? -24.014 18.438 24.109 1.00 88.94 84 TRP A O 1
ATOM 657 N N . PRO A 1 85 ? -22.277 19.800 24.572 1.00 89.25 85 PRO A N 1
ATOM 658 C CA . PRO A 1 85 ? -21.002 20.477 24.290 1.00 89.25 85 PRO A CA 1
ATOM 659 C C . PRO A 1 85 ? -19.758 19.762 24.850 1.00 89.25 85 PRO A C 1
ATOM 661 O O . PRO A 1 85 ? -18.643 20.106 24.464 1.00 89.25 85 PRO A O 1
ATOM 664 N N . GLU A 1 86 ? -19.925 18.788 25.747 1.00 88.75 86 GLU A N 1
ATOM 665 C CA . GLU A 1 86 ? -18.826 18.182 26.515 1.00 88.75 86 GLU A CA 1
ATOM 666 C C . GLU A 1 86 ? -17.818 17.429 25.633 1.00 88.75 86 GLU A C 1
ATOM 668 O O . GLU A 1 86 ? -16.611 17.549 25.842 1.00 88.75 86 GLU A O 1
ATOM 673 N N . SER A 1 87 ? -18.283 16.722 24.597 1.00 82.62 87 SER A N 1
ATOM 674 C CA . SER A 1 87 ? -17.432 15.913 23.715 1.00 82.62 87 SER A CA 1
ATOM 675 C C . SER A 1 87 ? -16.923 16.657 22.471 1.00 82.62 87 SER A C 1
ATOM 677 O O . SER A 1 87 ? -16.355 16.036 21.572 1.00 82.62 87 SER A O 1
ATOM 679 N N . PHE A 1 88 ? -17.123 17.979 22.367 1.00 87.12 88 PHE A N 1
ATOM 680 C CA . PHE A 1 88 ? -16.759 18.746 21.161 1.00 87.12 88 PHE A CA 1
ATOM 681 C C . PHE A 1 88 ? -15.258 18.670 20.834 1.00 87.12 88 PHE A C 1
ATOM 683 O O . PHE A 1 88 ? -14.860 18.710 19.670 1.00 87.12 88 PHE A O 1
ATOM 690 N N . HIS A 1 89 ? -14.420 18.546 21.864 1.00 89.06 89 HIS A N 1
ATOM 691 C CA . HIS A 1 89 ? -12.964 18.474 21.736 1.00 89.06 89 HIS A CA 1
ATOM 692 C C . HIS A 1 89 ? -12.431 17.047 21.548 1.00 89.06 89 HIS A C 1
ATOM 694 O O . HIS A 1 89 ? -11.219 16.866 21.403 1.00 89.06 89 HIS A O 1
ATOM 700 N N . GLU A 1 90 ? -13.297 16.032 21.576 1.00 87.56 90 GLU A N 1
ATOM 701 C CA . GLU A 1 90 ? -12.858 14.648 21.461 1.00 87.56 90 GLU A CA 1
ATOM 702 C C . GLU A 1 90 ? -12.417 14.300 20.031 1.00 87.56 90 GLU A C 1
ATOM 704 O O . GLU A 1 90 ? -13.021 14.738 19.046 1.00 87.56 90 GLU A O 1
ATOM 709 N N . PRO A 1 91 ? -11.358 13.487 19.879 1.00 84.50 91 PRO A N 1
ATOM 710 C CA . PRO A 1 91 ? -10.886 13.066 18.572 1.00 84.50 91 PRO A CA 1
ATOM 711 C C . PRO A 1 91 ? -11.861 12.081 17.914 1.00 84.50 91 PRO A C 1
ATOM 713 O O . PRO A 1 91 ? -12.262 11.071 18.495 1.00 84.50 91 PRO A O 1
ATOM 716 N N . LEU A 1 92 ? -12.170 12.318 16.640 1.00 86.31 92 LEU A N 1
ATOM 717 C CA . LEU A 1 92 ? -12.956 11.394 15.827 1.00 86.31 92 LEU A CA 1
ATOM 718 C C . LEU A 1 92 ? -12.123 10.160 15.450 1.00 86.31 92 LEU A C 1
ATOM 720 O O . LEU A 1 92 ? -11.063 10.259 14.832 1.00 86.31 92 LEU A O 1
ATOM 724 N N . SER A 1 93 ? -12.615 8.973 15.808 1.00 84.25 93 SER A N 1
ATOM 725 C CA . SER A 1 93 ? -11.947 7.709 15.472 1.00 84.25 93 SER A CA 1
ATOM 726 C C . SER A 1 93 ? -12.129 7.321 13.999 1.00 84.25 93 SER A C 1
ATOM 728 O O . SER A 1 93 ? -13.206 7.479 13.427 1.00 84.25 93 SER A O 1
ATOM 730 N N . ASN A 1 94 ? -11.091 6.754 13.379 1.00 83.88 94 ASN A N 1
ATOM 731 C CA . ASN A 1 94 ? -11.176 6.227 12.016 1.00 83.88 94 ASN A CA 1
ATOM 732 C C . ASN A 1 94 ? -11.945 4.897 12.007 1.00 83.88 94 ASN A C 1
ATOM 734 O O . ASN A 1 94 ? -11.420 3.875 12.445 1.00 83.88 94 ASN A O 1
ATOM 738 N N . LYS A 1 95 ? -13.184 4.908 11.503 1.00 85.56 95 LYS A N 1
ATOM 739 C CA . LYS A 1 95 ? -14.040 3.709 11.383 1.00 85.56 95 LYS A CA 1
ATOM 740 C C . LYS A 1 95 ? -13.925 2.993 10.032 1.00 85.56 95 LYS A C 1
ATOM 742 O O . LYS A 1 95 ? -14.332 1.838 9.916 1.00 85.56 95 LYS A O 1
ATOM 747 N N . VAL A 1 96 ? -13.385 3.673 9.019 1.00 86.69 96 VAL A N 1
ATOM 748 C CA . VAL A 1 96 ? -13.221 3.121 7.670 1.00 86.69 96 VAL A CA 1
ATOM 749 C C . VAL A 1 96 ? -11.914 2.343 7.581 1.00 86.69 96 VAL A C 1
ATOM 751 O O . VAL A 1 96 ? -10.823 2.868 7.810 1.00 86.69 96 VAL A O 1
ATOM 754 N N . VAL A 1 97 ? -12.038 1.083 7.205 1.00 83.00 97 VAL A N 1
ATOM 755 C CA . VAL A 1 97 ? -10.969 0.116 7.043 1.00 83.00 97 VAL A CA 1
ATOM 756 C C . VAL A 1 97 ? -10.710 -0.078 5.555 1.00 83.00 97 VAL A C 1
ATOM 758 O O . VAL A 1 97 ? -11.573 -0.529 4.808 1.00 83.00 97 VAL A O 1
ATOM 761 N N . THR A 1 98 ? -9.497 0.259 5.119 1.00 82.75 98 THR A N 1
ATOM 762 C CA . THR A 1 98 ? -9.071 0.137 3.718 1.00 82.75 98 THR A CA 1
ATOM 763 C C . THR A 1 98 ? -8.219 -1.113 3.495 1.00 82.75 98 THR A C 1
ATOM 765 O O . THR A 1 98 ? -7.686 -1.706 4.433 1.00 82.75 98 THR A O 1
ATOM 768 N N . MET A 1 99 ? -7.974 -1.463 2.228 1.00 70.00 99 MET A N 1
ATOM 769 C CA . MET A 1 99 ? -7.059 -2.550 1.833 1.00 70.00 99 MET A CA 1
ATOM 770 C C . MET A 1 99 ? -5.597 -2.376 2.292 1.00 70.00 99 MET A C 1
ATOM 772 O O . MET A 1 99 ? -4.769 -3.267 2.092 1.00 70.0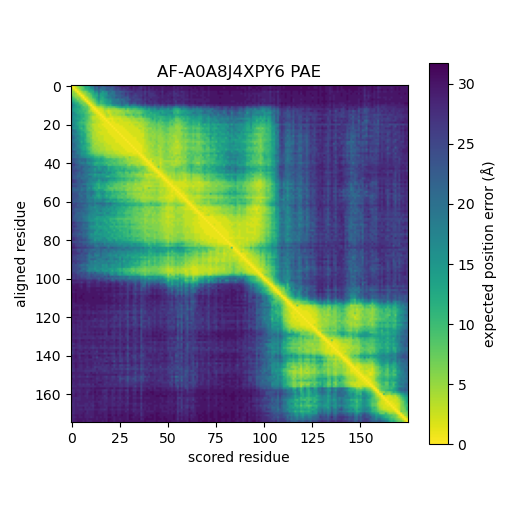0 99 MET A O 1
ATOM 776 N N . SER A 1 100 ? -5.270 -1.262 2.951 1.00 62.31 100 SER A N 1
ATOM 777 C CA . SER A 1 100 ? -3.984 -1.036 3.618 1.00 62.31 100 SER A CA 1
ATOM 778 C C . SER A 1 100 ? -3.678 -2.056 4.725 1.00 62.31 100 SER A C 1
ATOM 780 O O . SER A 1 100 ? -2.513 -2.177 5.105 1.00 62.31 100 SER A O 1
ATOM 782 N N . ILE A 1 101 ? -4.679 -2.819 5.195 1.00 55.53 101 ILE A N 1
ATOM 783 C CA . ILE A 1 101 ? -4.507 -3.961 6.113 1.00 55.53 101 ILE A CA 1
ATOM 784 C C . ILE A 1 101 ? -3.514 -5.002 5.571 1.00 55.53 101 ILE A C 1
ATOM 786 O O . ILE A 1 101 ? -2.766 -5.594 6.342 1.00 55.53 101 ILE A O 1
ATOM 790 N N . ASN A 1 102 ? -3.425 -5.188 4.250 1.00 49.31 102 ASN A N 1
ATOM 791 C CA . ASN A 1 102 ? -2.575 -6.221 3.642 1.00 49.31 102 ASN A CA 1
ATOM 792 C C . ASN A 1 102 ? -1.063 -5.903 3.648 1.00 49.31 102 ASN A C 1
ATOM 794 O O . ASN A 1 102 ? -0.267 -6.640 3.057 1.00 49.31 102 ASN A O 1
ATOM 798 N N . LYS A 1 103 ? -0.620 -4.827 4.310 1.00 49.06 103 LYS A N 1
ATOM 799 C CA . LYS A 1 103 ? 0.809 -4.576 4.538 1.00 49.06 103 LYS A CA 1
ATOM 800 C C . LYS A 1 103 ? 1.298 -5.448 5.705 1.00 49.06 103 LYS A C 1
ATOM 802 O O . LYS A 1 103 ? 1.114 -5.085 6.859 1.00 49.06 103 LYS A O 1
ATOM 807 N N . LYS A 1 104 ? 1.951 -6.578 5.385 1.00 43.53 104 LYS A N 1
ATOM 808 C CA . LYS A 1 104 ? 2.668 -7.492 6.309 1.00 43.53 104 LYS A CA 1
ATOM 809 C C . LYS A 1 104 ? 3.417 -6.734 7.412 1.00 43.53 104 LYS A C 1
ATOM 811 O O . LYS A 1 104 ? 4.452 -6.134 7.116 1.00 43.53 104 LYS A O 1
ATOM 816 N N . ARG A 1 105 ? 2.962 -6.785 8.665 1.00 42.97 105 ARG A N 1
ATOM 817 C CA . ARG A 1 105 ? 3.639 -6.137 9.798 1.00 42.97 105 ARG A CA 1
ATOM 818 C C . ARG A 1 105 ? 3.424 -6.944 11.121 1.00 42.97 105 ARG A C 1
ATOM 820 O O . ARG A 1 105 ? 2.410 -7.625 11.206 1.00 42.97 105 ARG A O 1
ATOM 827 N N . ILE A 1 106 ? 4.318 -6.827 12.136 1.00 39.00 106 ILE A N 1
ATOM 828 C CA . ILE A 1 106 ? 4.195 -7.354 13.541 1.00 39.00 106 ILE A CA 1
ATOM 829 C C . ILE A 1 106 ? 4.129 -6.236 14.607 1.00 39.00 106 ILE A C 1
ATOM 831 O O . ILE A 1 106 ? 4.980 -5.359 14.594 1.00 39.00 106 ILE A O 1
ATOM 835 N N . LYS A 1 107 ? 3.193 -6.286 15.568 1.00 38.38 107 LYS A N 1
ATOM 836 C CA . LYS A 1 107 ? 2.809 -5.251 16.560 1.00 38.38 107 LYS A CA 1
ATOM 837 C C . LYS A 1 107 ? 3.886 -5.071 17.610 1.00 38.38 107 LYS A C 1
ATOM 839 O O . LYS A 1 107 ? 4.049 -5.924 18.476 1.00 38.38 107 LYS A O 1
ATOM 844 N N . LEU A 1 108 ? 4.577 -3.930 17.567 1.00 37.50 108 LEU A N 1
ATOM 845 C CA . LEU A 1 108 ? 5.363 -3.430 18.693 1.00 37.50 108 LEU A CA 1
ATOM 846 C C . LEU A 1 108 ? 4.622 -2.209 19.256 1.00 37.50 108 LEU A C 1
ATOM 848 O O . LEU A 1 108 ? 4.852 -1.071 18.855 1.00 37.50 108 LEU A O 1
ATOM 852 N N . GLY A 1 109 ? 3.640 -2.484 20.120 1.00 52.94 109 GLY A N 1
ATOM 853 C CA . GLY A 1 109 ? 2.612 -1.527 20.545 1.00 52.94 109 GLY A CA 1
ATOM 854 C C . GLY A 1 109 ? 1.371 -1.548 19.641 1.00 52.94 109 GLY A C 1
ATOM 855 O O . GLY A 1 109 ? 1.078 -2.555 19.006 1.00 52.94 109 GLY A O 1
ATOM 856 N N . SER A 1 110 ? 0.625 -0.442 19.567 1.00 42.81 110 SER A N 1
ATOM 857 C CA . SER A 1 110 ? -0.604 -0.287 18.762 1.00 42.81 110 SER A CA 1
ATOM 858 C C . SER A 1 110 ? -0.384 -0.226 17.241 1.00 42.81 110 SER A C 1
ATOM 860 O O . SER A 1 110 ? -1.338 -0.010 16.494 1.00 42.81 110 SER A O 1
ATOM 862 N N . ALA A 1 111 ? 0.833 -0.474 16.753 1.00 39.94 111 ALA A N 1
ATOM 863 C CA . ALA A 1 111 ? 1.103 -0.632 15.333 1.00 39.94 111 ALA A CA 1
ATOM 864 C C . ALA A 1 111 ? 2.059 -1.793 15.075 1.00 39.94 111 ALA A C 1
ATOM 866 O O . ALA A 1 111 ? 3.089 -1.951 15.730 1.00 39.94 111 ALA A O 1
ATOM 867 N N . ASP A 1 112 ? 1.707 -2.582 14.067 1.00 40.97 112 ASP A N 1
ATOM 868 C CA . ASP A 1 112 ? 2.556 -3.609 13.513 1.00 40.97 112 ASP A CA 1
ATOM 869 C C . ASP A 1 112 ? 3.702 -2.970 12.678 1.00 40.97 112 ASP A C 1
ATOM 871 O O . ASP A 1 112 ? 3.418 -2.160 11.800 1.00 40.97 112 ASP A O 1
ATOM 875 N N . CYS A 1 113 ? 4.985 -3.333 12.854 1.00 52.94 113 CYS A N 1
ATOM 876 C CA . CYS A 1 113 ? 6.092 -3.125 11.903 1.00 52.94 113 CYS A CA 1
ATOM 877 C C . CYS A 1 113 ? 7.166 -4.245 11.985 1.00 52.94 113 CYS A C 1
ATOM 879 O O . CYS A 1 113 ? 7.471 -4.759 13.056 1.00 52.94 113 CYS A O 1
ATOM 881 N N . PHE A 1 114 ? 7.749 -4.650 10.848 1.00 55.22 114 PHE A N 1
ATOM 882 C CA . PHE A 1 114 ? 8.979 -5.458 10.838 1.00 55.22 114 PHE A CA 1
ATOM 883 C C . PHE A 1 114 ? 10.178 -4.511 10.736 1.00 55.22 114 PHE A C 1
ATOM 885 O O . PHE A 1 114 ? 10.290 -3.785 9.748 1.00 55.22 114 PHE A O 1
ATOM 892 N N . ASP A 1 115 ? 11.080 -4.522 11.719 1.00 65.62 115 ASP A N 1
ATOM 893 C CA . ASP A 1 115 ? 12.327 -3.760 11.630 1.00 65.62 115 ASP A CA 1
ATOM 894 C C . ASP A 1 115 ? 13.321 -4.481 10.706 1.00 65.62 115 ASP A C 1
ATOM 896 O O . ASP A 1 115 ? 14.026 -5.417 11.096 1.00 65.62 115 ASP A O 1
ATOM 900 N N . ALA A 1 116 ? 13.374 -4.033 9.452 1.00 66.88 116 ALA A N 1
ATOM 901 C CA . ALA A 1 116 ? 14.301 -4.548 8.454 1.00 66.88 116 ALA A CA 1
ATOM 902 C C . ALA A 1 116 ? 15.772 -4.391 8.880 1.00 66.88 116 ALA A C 1
ATOM 904 O O . ALA A 1 116 ? 16.595 -5.230 8.519 1.00 66.88 116 ALA A O 1
ATOM 905 N N . ASN A 1 117 ? 16.120 -3.383 9.686 1.00 67.25 117 ASN A N 1
ATOM 906 C CA . ASN A 1 117 ? 17.488 -3.193 10.173 1.00 67.25 117 ASN A CA 1
ATOM 907 C C . ASN A 1 117 ? 17.839 -4.208 11.267 1.00 67.25 117 ASN A C 1
ATOM 909 O O . ASN A 1 117 ? 18.957 -4.733 11.294 1.00 67.25 117 ASN A O 1
ATOM 913 N N . LEU A 1 118 ? 16.878 -4.556 12.126 1.00 68.44 118 LEU A N 1
ATOM 914 C CA . LEU A 1 118 ? 17.042 -5.629 13.106 1.00 68.44 118 LEU A CA 1
ATOM 915 C C . LEU A 1 118 ? 17.197 -6.995 12.422 1.00 68.44 118 LEU A C 1
ATOM 917 O O . LEU A 1 118 ? 18.074 -7.774 12.791 1.00 68.44 118 LEU A O 1
ATOM 921 N N . ILE A 1 119 ? 16.395 -7.282 11.394 1.00 71.88 119 ILE A N 1
ATOM 922 C CA . ILE A 1 119 ? 16.512 -8.532 10.626 1.00 71.88 119 ILE A CA 1
ATOM 923 C C . ILE A 1 119 ? 17.859 -8.578 9.895 1.00 71.88 119 ILE A C 1
ATOM 925 O O . ILE A 1 119 ? 18.576 -9.574 9.985 1.00 71.88 119 ILE A O 1
ATOM 929 N N . TYR A 1 120 ? 18.250 -7.479 9.249 1.00 73.12 120 TYR A N 1
ATOM 930 C CA . TYR A 1 120 ? 19.542 -7.360 8.580 1.00 73.12 120 TYR A CA 1
ATOM 931 C C . TYR A 1 120 ? 20.714 -7.579 9.546 1.00 73.12 120 TYR A C 1
ATOM 933 O O . TYR A 1 120 ? 21.602 -8.377 9.261 1.00 73.12 120 TYR A O 1
ATOM 941 N N . SER A 1 121 ? 20.705 -6.951 10.726 1.00 68.69 121 SER A N 1
ATOM 942 C CA . SER A 1 121 ? 21.784 -7.122 11.710 1.00 68.69 121 SER A CA 1
ATOM 943 C C . SER A 1 121 ? 21.920 -8.564 12.212 1.00 68.69 121 SER A C 1
ATOM 945 O O . SER A 1 121 ? 23.043 -9.043 12.367 1.00 68.69 121 SER A O 1
ATOM 947 N N . ARG A 1 122 ? 20.806 -9.289 12.391 1.00 71.56 122 ARG A N 1
ATOM 948 C CA . ARG A 1 122 ? 20.812 -10.720 12.741 1.00 71.56 122 ARG A CA 1
ATOM 949 C C . ARG A 1 122 ? 21.421 -11.580 11.635 1.00 71.56 122 ARG A C 1
ATOM 951 O O . ARG A 1 122 ? 22.275 -12.412 11.931 1.00 71.56 122 ARG A O 1
ATOM 958 N N . VAL A 1 123 ? 21.045 -11.346 10.376 1.00 72.62 123 VAL A N 1
ATOM 959 C CA . VAL A 1 123 ? 21.631 -12.045 9.216 1.00 72.62 123 VAL A CA 1
ATOM 960 C C . VAL A 1 123 ? 23.139 -11.788 9.139 1.00 72.62 123 VAL A C 1
ATOM 962 O O . VAL A 1 123 ? 23.917 -12.729 9.008 1.00 72.62 123 VAL A O 1
ATOM 965 N N . MET A 1 124 ? 23.579 -10.542 9.331 1.00 71.19 124 MET A N 1
ATOM 966 C CA . MET A 1 124 ? 25.009 -10.210 9.349 1.00 71.19 124 MET A CA 1
ATOM 967 C C . MET A 1 124 ? 25.754 -10.810 10.551 1.00 71.19 124 MET A C 1
ATOM 969 O O . MET A 1 124 ? 26.936 -11.140 10.445 1.00 71.19 124 MET A O 1
ATOM 973 N N . GLY A 1 125 ? 25.084 -10.972 11.694 1.00 70.25 125 GLY A N 1
ATOM 974 C CA . GLY A 1 125 ? 25.612 -11.703 12.846 1.00 70.25 125 GLY A CA 1
ATOM 975 C C . GLY A 1 125 ? 25.855 -13.179 12.525 1.00 70.25 125 GLY A C 1
ATOM 976 O O . GLY A 1 125 ? 26.938 -13.689 12.806 1.00 70.25 125 GLY A O 1
ATOM 977 N N . LEU A 1 126 ? 24.901 -13.830 11.851 1.00 68.75 126 LEU A N 1
ATOM 978 C CA . LEU A 1 126 ? 25.045 -15.206 11.363 1.00 68.75 126 LEU A CA 1
ATOM 979 C C . LEU A 1 126 ? 26.190 -15.329 10.346 1.00 68.75 126 LEU A C 1
ATOM 981 O O . LEU A 1 126 ? 27.001 -16.239 10.468 1.00 68.75 126 LEU A O 1
ATOM 985 N N . MET A 1 127 ? 26.365 -14.353 9.445 1.00 65.75 127 MET A N 1
ATOM 986 C CA . MET A 1 127 ? 27.538 -14.278 8.549 1.00 65.75 127 MET A CA 1
ATOM 987 C C . MET A 1 127 ? 28.882 -14.133 9.272 1.00 65.75 127 MET A C 1
ATOM 989 O O . MET A 1 127 ? 29.946 -14.298 8.669 1.00 65.75 127 MET A O 1
ATOM 993 N N . SER A 1 128 ? 28.873 -13.704 10.536 1.00 64.31 128 SER A N 1
ATOM 994 C CA . SER A 1 128 ? 30.091 -13.608 11.337 1.00 64.31 128 SER A CA 1
ATOM 995 C C . SER A 1 128 ? 30.454 -14.925 12.018 1.00 64.31 128 SER A C 1
ATOM 997 O O . SER A 1 128 ? 31.602 -15.056 12.450 1.00 64.31 128 SER A O 1
ATOM 999 N N . SER A 1 129 ? 29.517 -15.868 12.129 1.00 64.88 129 SER A N 1
ATOM 1000 C CA . SER A 1 129 ? 29.826 -17.238 12.536 1.00 64.88 129 SER A CA 1
ATOM 1001 C C . SER A 1 129 ? 30.567 -17.949 11.398 1.00 64.88 129 SER A C 1
ATOM 1003 O O . SER A 1 129 ? 30.335 -17.657 10.227 1.00 64.88 129 SER A O 1
ATOM 1005 N N . ARG A 1 130 ? 31.506 -18.844 11.726 1.00 62.72 130 ARG A N 1
ATOM 1006 C CA . ARG A 1 130 ? 32.203 -19.664 10.713 1.00 62.72 130 ARG A CA 1
ATOM 1007 C C . ARG A 1 130 ? 31.384 -20.887 10.294 1.00 62.72 130 ARG A C 1
ATOM 1009 O O . ARG A 1 130 ? 31.825 -21.629 9.427 1.00 62.72 130 ARG A O 1
ATOM 1016 N N . ASP A 1 131 ? 30.226 -21.072 10.916 1.00 67.69 131 ASP A N 1
ATOM 1017 C CA . ASP A 1 131 ? 29.432 -22.292 10.822 1.00 67.69 131 ASP A CA 1
ATOM 1018 C C . ASP A 1 131 ? 28.440 -22.259 9.649 1.00 67.69 131 ASP A C 1
ATOM 1020 O O . ASP A 1 131 ? 27.871 -23.290 9.308 1.00 67.69 131 ASP A O 1
ATOM 1024 N N . ILE A 1 132 ? 28.218 -21.091 9.027 1.00 68.75 132 ILE A N 1
ATOM 1025 C CA . ILE A 1 132 ? 27.229 -20.910 7.956 1.00 68.75 132 ILE A CA 1
ATOM 1026 C C . ILE A 1 132 ? 27.866 -20.193 6.761 1.00 68.75 132 ILE A C 1
ATOM 1028 O O . ILE A 1 132 ? 28.192 -19.005 6.843 1.00 68.75 132 ILE A O 1
ATOM 1032 N N . ASP A 1 133 ? 27.977 -20.887 5.624 1.00 71.88 133 ASP A N 1
ATOM 1033 C CA . ASP A 1 133 ? 28.289 -20.265 4.335 1.00 71.88 133 ASP A CA 1
ATOM 1034 C C . ASP A 1 133 ? 26.995 -19.828 3.631 1.00 71.88 133 ASP A C 1
ATOM 1036 O O . ASP A 1 133 ? 26.241 -20.630 3.080 1.00 71.88 133 ASP A O 1
ATOM 1040 N N . LEU A 1 134 ? 26.723 -18.521 3.633 1.00 69.00 134 LEU A N 1
ATOM 1041 C CA . LEU A 1 134 ? 25.553 -17.978 2.940 1.00 69.00 134 LEU A CA 1
ATOM 1042 C C . LEU A 1 134 ? 25.628 -18.124 1.420 1.00 69.00 134 LEU A C 1
ATOM 1044 O O . LEU A 1 134 ? 24.589 -18.089 0.764 1.00 69.00 134 LEU A O 1
ATOM 1048 N N . LYS A 1 135 ? 26.827 -18.261 0.843 1.00 71.50 135 LYS A N 1
ATOM 1049 C CA . LYS A 1 135 ? 26.966 -18.468 -0.598 1.00 71.50 135 LYS A CA 1
ATOM 1050 C C . LYS A 1 135 ? 26.406 -19.830 -0.992 1.00 71.50 135 LYS A C 1
ATOM 1052 O O . LYS A 1 135 ? 25.707 -19.926 -1.995 1.00 71.50 135 LYS A O 1
ATOM 1057 N N . GLU A 1 136 ? 26.681 -20.846 -0.182 1.00 75.31 136 GLU A N 1
ATOM 1058 C CA . GLU A 1 136 ? 26.081 -22.171 -0.310 1.00 75.31 136 GLU A CA 1
ATOM 1059 C C . GLU A 1 136 ? 24.577 -22.113 -0.015 1.00 75.31 136 GLU A C 1
ATOM 1061 O O . GLU A 1 136 ? 23.776 -22.549 -0.838 1.00 75.31 136 GLU A O 1
ATOM 1066 N N . LEU A 1 137 ? 24.166 -21.458 1.077 1.00 72.38 137 LEU A N 1
ATOM 1067 C CA . LEU A 1 137 ? 22.750 -21.352 1.443 1.00 72.38 137 LEU A CA 1
ATOM 1068 C C . LEU A 1 137 ? 21.892 -20.710 0.339 1.00 72.38 137 LEU A C 1
ATOM 1070 O O . LEU A 1 137 ? 20.829 -21.229 0.015 1.00 72.38 137 LEU A O 1
ATOM 1074 N N . PHE A 1 138 ? 22.349 -19.605 -0.258 1.00 73.25 138 PHE A N 1
ATOM 1075 C CA . PHE A 1 138 ? 21.641 -18.923 -1.348 1.00 73.25 138 PHE A CA 1
ATOM 1076 C C . PHE A 1 138 ? 21.838 -19.574 -2.719 1.00 73.25 138 PHE A C 1
ATOM 1078 O O . PHE A 1 138 ? 21.195 -19.156 -3.679 1.00 73.25 138 PHE A O 1
ATOM 1085 N N . SER A 1 139 ? 22.704 -20.584 -2.833 1.00 75.69 139 SER A N 1
ATOM 1086 C CA . SER A 1 139 ? 22.817 -21.369 -4.065 1.00 75.69 139 SER A CA 1
ATOM 1087 C C . SER A 1 139 ? 21.643 -22.333 -4.255 1.00 75.69 139 SER A C 1
ATOM 1089 O O . SER A 1 139 ? 21.411 -22.802 -5.367 1.00 75.69 139 SER A O 1
ATOM 1091 N N . HIS A 1 140 ? 20.872 -22.601 -3.196 1.00 78.94 140 HIS A N 1
ATOM 1092 C CA . HIS A 1 140 ? 19.666 -23.412 -3.284 1.00 78.94 140 HIS A CA 1
ATOM 1093 C C . HIS A 1 140 ? 18.508 -22.626 -3.908 1.00 78.94 140 HIS A C 1
ATOM 1095 O O . HIS A 1 140 ? 18.166 -21.533 -3.462 1.00 78.94 140 HIS A O 1
ATOM 1101 N N . GLU A 1 141 ? 17.846 -23.233 -4.895 1.00 62.44 141 GLU A N 1
ATOM 1102 C CA . GLU A 1 141 ? 16.793 -22.605 -5.712 1.00 62.44 141 GLU A CA 1
ATOM 1103 C C . GLU A 1 141 ? 15.590 -22.076 -4.908 1.00 62.44 141 GLU A C 1
ATOM 1105 O O . GLU A 1 141 ? 14.910 -21.151 -5.347 1.00 62.44 141 GLU A O 1
ATOM 1110 N N . LEU A 1 142 ? 15.335 -22.633 -3.720 1.00 66.44 142 LEU A N 1
ATOM 1111 C CA . LEU A 1 142 ? 14.229 -22.249 -2.834 1.00 66.44 142 LEU A CA 1
ATOM 1112 C C . LEU A 1 142 ? 14.679 -21.453 -1.602 1.00 66.44 142 LEU A C 1
ATOM 1114 O O . LEU A 1 142 ? 13.885 -21.256 -0.681 1.00 66.44 142 LEU A O 1
ATOM 1118 N N . 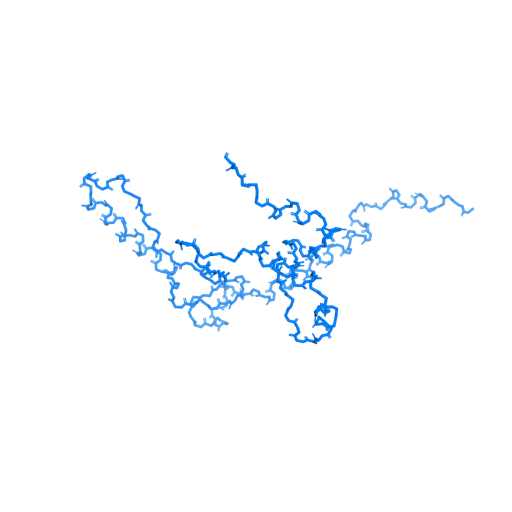ALA A 1 143 ? 15.936 -21.008 -1.546 1.00 65.88 143 ALA A N 1
ATOM 1119 C CA . ALA A 1 143 ? 16.430 -20.248 -0.408 1.00 65.88 143 ALA A CA 1
ATOM 1120 C C . ALA A 1 143 ? 15.753 -18.865 -0.346 1.00 65.88 143 ALA A C 1
ATOM 1122 O O . ALA A 1 143 ? 15.923 -18.048 -1.257 1.00 65.88 143 ALA A O 1
ATOM 1123 N N . PRO A 1 144 ? 14.993 -18.552 0.719 1.00 63.34 144 PRO A N 1
ATOM 1124 C CA . PRO A 1 144 ? 14.362 -17.249 0.841 1.00 63.34 144 PRO A CA 1
ATOM 1125 C C . PRO A 1 144 ? 15.428 -16.190 1.145 1.00 63.34 144 PRO A C 1
ATOM 1127 O O . PRO A 1 144 ? 16.034 -16.204 2.216 1.00 63.34 144 PRO A O 1
ATOM 1130 N N . VAL A 1 145 ? 15.635 -15.239 0.229 1.00 65.62 145 VAL A N 1
ATOM 1131 C CA . VAL A 1 145 ? 16.479 -14.066 0.497 1.00 65.62 145 VAL A CA 1
ATOM 1132 C C . VAL A 1 145 ? 15.649 -13.030 1.265 1.00 65.62 145 VAL A C 1
ATOM 1134 O O . VAL A 1 145 ? 14.627 -12.564 0.750 1.00 65.62 145 VAL A O 1
ATOM 1137 N N . PRO A 1 146 ? 16.035 -12.646 2.496 1.00 70.00 146 PRO A N 1
ATOM 1138 C CA . PRO A 1 146 ? 15.289 -11.652 3.254 1.00 70.00 146 PRO A CA 1
ATOM 1139 C C . PRO A 1 146 ? 15.261 -10.305 2.524 1.00 70.00 146 PRO A C 1
ATOM 1141 O O . PRO A 1 146 ? 16.307 -9.766 2.169 1.00 70.00 146 PRO A O 1
ATOM 1144 N N . ALA A 1 147 ? 14.076 -9.705 2.378 1.00 68.00 147 ALA A N 1
ATOM 1145 C CA . ALA A 1 147 ? 13.919 -8.380 1.761 1.00 68.00 147 ALA A CA 1
ATOM 1146 C C . ALA A 1 147 ? 14.741 -7.286 2.471 1.00 68.00 147 ALA A C 1
ATOM 1148 O O . ALA A 1 147 ? 15.138 -6.305 1.857 1.00 68.00 147 ALA A O 1
ATOM 1149 N N . SER A 1 148 ? 15.075 -7.492 3.749 1.00 69.44 148 SER A N 1
ATOM 1150 C CA . SER A 1 148 ? 15.977 -6.636 4.525 1.00 69.44 148 SER A CA 1
ATOM 1151 C C . SER A 1 148 ? 17.415 -6.571 3.999 1.00 69.44 148 SER A C 1
ATOM 1153 O O . SER A 1 148 ? 18.196 -5.771 4.506 1.00 69.44 148 SER A O 1
ATOM 1155 N N . MET A 1 149 ? 17.796 -7.432 3.049 1.00 69.88 149 MET A N 1
ATOM 1156 C CA . MET A 1 149 ? 19.096 -7.400 2.370 1.00 69.88 149 MET A CA 1
ATOM 1157 C C . MET A 1 149 ? 19.132 -6.436 1.183 1.00 6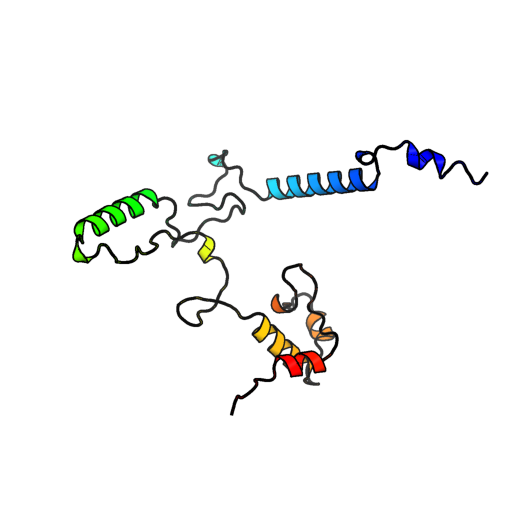9.88 149 MET A C 1
ATOM 1159 O O . MET A 1 149 ? 20.183 -6.294 0.564 1.00 69.88 149 MET A O 1
ATOM 1163 N N . PHE A 1 150 ? 18.026 -5.762 0.876 1.00 74.81 150 PHE A N 1
ATOM 1164 C CA . PHE A 1 150 ? 17.926 -4.798 -0.212 1.00 74.81 150 PHE A CA 1
ATOM 1165 C C . PHE A 1 150 ? 17.456 -3.447 0.331 1.00 74.81 150 PHE A C 1
ATOM 1167 O O . PHE A 1 150 ? 16.723 -3.376 1.318 1.00 74.81 150 PHE A O 1
ATOM 1174 N N . GLU A 1 151 ? 17.938 -2.371 -0.277 1.00 69.62 151 GLU A N 1
ATOM 1175 C CA . GLU A 1 151 ? 17.409 -1.028 -0.083 1.00 69.62 151 GLU A CA 1
ATOM 1176 C C . GLU A 1 151 ? 16.084 -0.873 -0.846 1.00 69.62 151 GLU A C 1
ATOM 1178 O O . GLU A 1 151 ? 15.776 -1.642 -1.758 1.00 69.62 151 GLU A O 1
ATOM 1183 N N . ASP A 1 152 ? 15.301 0.153 -0.507 1.00 65.75 152 ASP A N 1
ATOM 1184 C CA . ASP A 1 152 ? 13.985 0.405 -1.123 1.00 65.75 152 ASP A CA 1
ATOM 1185 C C . ASP A 1 152 ? 14.059 0.674 -2.640 1.00 65.75 152 ASP A C 1
ATOM 1187 O O . ASP A 1 152 ? 13.057 0.584 -3.349 1.00 65.75 152 ASP A O 1
ATOM 1191 N N . ASN A 1 153 ? 15.248 0.999 -3.151 1.00 64.06 153 ASN A N 1
ATOM 1192 C CA . ASN A 1 153 ? 15.525 1.182 -4.575 1.00 64.06 153 ASN A CA 1
ATOM 1193 C C . ASN A 1 153 ? 15.866 -0.135 -5.309 1.00 64.06 153 ASN A C 1
ATOM 1195 O O . ASN A 1 153 ? 16.110 -0.104 -6.513 1.00 64.06 153 ASN A O 1
ATOM 1199 N N . GLY A 1 154 ? 15.878 -1.272 -4.605 1.00 54.34 154 GLY A N 1
ATOM 1200 C CA . GLY A 1 154 ? 16.199 -2.593 -5.147 1.00 54.34 154 GLY A CA 1
ATOM 1201 C C . GLY A 1 154 ? 17.690 -2.935 -5.160 1.00 54.34 154 GLY A C 1
ATOM 1202 O O . GLY A 1 154 ? 18.044 -4.056 -5.527 1.00 54.34 154 GLY A O 1
ATOM 1203 N N . ASP A 1 155 ? 18.566 -2.021 -4.733 1.00 64.56 155 ASP A N 1
ATOM 1204 C CA . ASP A 1 155 ? 19.992 -2.310 -4.616 1.00 64.56 155 ASP A CA 1
ATOM 1205 C C . ASP A 1 155 ? 20.256 -3.210 -3.410 1.00 64.56 155 ASP A C 1
ATOM 1207 O O . ASP A 1 155 ? 19.698 -3.027 -2.328 1.00 64.56 155 ASP A O 1
ATOM 1211 N N . MET A 1 156 ? 21.158 -4.178 -3.563 1.00 66.50 156 MET A N 1
ATOM 1212 C CA . MET A 1 156 ? 21.588 -5.000 -2.436 1.00 66.50 156 MET A CA 1
ATOM 1213 C C . MET A 1 156 ? 22.307 -4.127 -1.400 1.00 66.50 156 MET A C 1
ATOM 1215 O O . MET A 1 156 ? 23.236 -3.380 -1.724 1.00 66.50 156 MET A O 1
ATOM 1219 N N . ARG A 1 157 ? 21.927 -4.269 -0.128 1.00 66.12 157 ARG A N 1
ATOM 1220 C CA . ARG A 1 157 ? 22.617 -3.687 1.026 1.00 66.12 157 ARG A CA 1
ATOM 1221 C C . ARG A 1 157 ? 23.981 -4.346 1.174 1.00 66.12 157 ARG A C 1
ATOM 1223 O O . ARG A 1 157 ? 24.169 -5.305 1.914 1.00 66.12 157 ARG A O 1
ATOM 1230 N N . ILE A 1 158 ? 24.958 -3.838 0.434 1.00 57.38 158 ILE A N 1
ATOM 1231 C CA . ILE A 1 158 ? 26.345 -4.286 0.518 1.00 57.38 158 ILE A CA 1
ATOM 1232 C C . ILE A 1 158 ? 26.990 -3.568 1.703 1.00 57.38 158 ILE A C 1
ATOM 1234 O O . ILE A 1 158 ? 27.317 -2.380 1.629 1.00 57.38 158 ILE A O 1
ATOM 1238 N N . THR A 1 159 ? 27.241 -4.276 2.808 1.00 58.06 159 THR A N 1
ATOM 1239 C CA . THR A 1 159 ? 28.200 -3.757 3.792 1.00 58.06 159 THR A CA 1
ATOM 1240 C C . THR A 1 159 ? 29.586 -3.747 3.170 1.00 58.06 159 THR A C 1
ATOM 1242 O O . THR A 1 159 ? 30.193 -4.799 2.976 1.00 58.06 159 THR A O 1
ATOM 1245 N N . LYS A 1 160 ? 30.123 -2.553 2.915 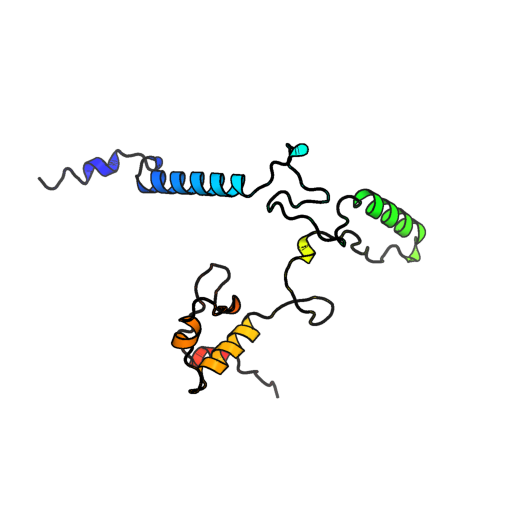1.00 52.31 160 LYS A N 1
ATOM 1246 C CA . LYS A 1 160 ? 31.510 -2.395 2.460 1.00 52.31 160 LYS A CA 1
ATOM 1247 C C . LYS A 1 160 ? 32.534 -2.812 3.532 1.00 52.31 160 LYS A C 1
ATOM 1249 O O . LYS A 1 160 ? 33.665 -3.126 3.182 1.00 52.31 160 LYS A O 1
ATOM 1254 N N . SER A 1 161 ? 32.160 -2.874 4.819 1.00 54.31 161 SER A N 1
ATOM 1255 C CA . SER A 1 161 ? 33.009 -3.443 5.878 1.00 54.31 161 SER A CA 1
ATOM 1256 C C . SER A 1 161 ? 32.224 -3.884 7.129 1.00 54.31 161 SER A C 1
ATOM 1258 O O . SER A 1 161 ? 31.258 -3.243 7.551 1.00 54.31 161 SER A O 1
ATOM 1260 N N . LYS A 1 162 ? 32.679 -4.974 7.770 1.00 56.31 162 LYS A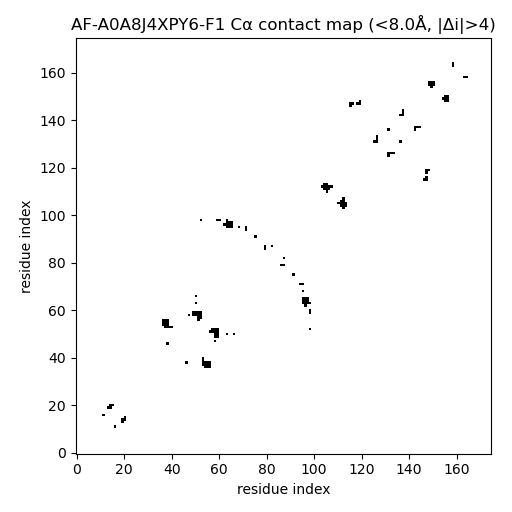 N 1
ATOM 1261 C CA . LYS A 1 162 ? 32.159 -5.482 9.060 1.00 56.31 162 LYS A CA 1
ATOM 1262 C C . LYS A 1 162 ? 32.320 -4.469 10.210 1.00 56.31 162 LYS A C 1
ATOM 1264 O O . LYS A 1 162 ? 31.553 -4.499 11.172 1.00 56.31 162 LYS A O 1
ATOM 1269 N N . SER A 1 163 ? 33.307 -3.575 10.122 1.00 55.28 163 SER A N 1
ATOM 1270 C CA . SER A 1 163 ? 33.610 -2.567 11.145 1.00 55.28 163 SER A CA 1
ATOM 1271 C C . SER A 1 163 ? 32.548 -1.469 11.222 1.00 55.28 163 SER A C 1
ATOM 1273 O O . SER A 1 163 ? 32.109 -1.128 12.319 1.00 55.28 163 SER A O 1
ATOM 1275 N N . SER A 1 164 ? 32.058 -0.981 10.080 1.00 55.41 164 SER A N 1
ATOM 1276 C CA . SER A 1 164 ? 31.035 0.071 10.040 1.00 55.41 164 SER A CA 1
ATOM 1277 C C . SER A 1 164 ? 29.691 -0.376 10.625 1.00 55.41 164 SER A C 1
ATOM 1279 O O . SER A 1 164 ? 28.976 0.434 11.212 1.00 55.41 164 SER A O 1
ATOM 1281 N N . LEU A 1 165 ? 29.352 -1.665 10.513 1.00 54.88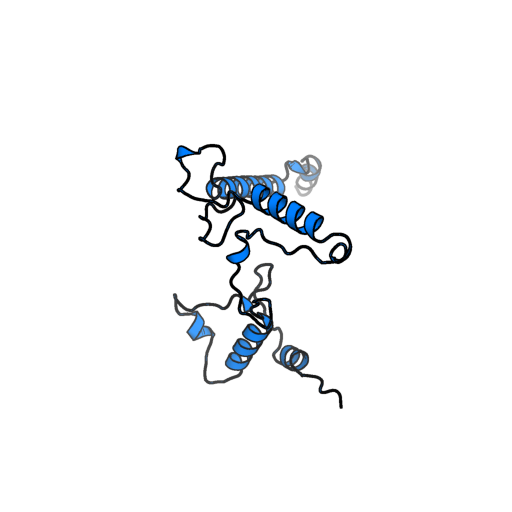 165 LEU A N 1
ATOM 1282 C CA . LEU A 1 165 ? 28.125 -2.215 11.092 1.00 54.88 165 LEU A CA 1
ATOM 1283 C C . LEU A 1 165 ? 28.220 -2.360 12.618 1.00 54.88 165 LEU A C 1
ATOM 1285 O O . LEU A 1 165 ? 27.297 -1.960 13.322 1.00 54.88 165 LEU A O 1
ATOM 1289 N N . LYS A 1 166 ? 29.353 -2.858 13.138 1.00 56.19 166 LYS A N 1
ATOM 1290 C CA . LYS A 1 166 ? 29.603 -2.925 14.591 1.00 56.19 166 LYS A CA 1
ATOM 1291 C C . LYS A 1 166 ? 29.529 -1.552 15.255 1.00 56.19 166 LYS A C 1
ATOM 1293 O O . LYS A 1 166 ? 29.051 -1.454 16.377 1.00 56.19 166 LYS A O 1
ATOM 1298 N N . GLN A 1 167 ? 29.981 -0.507 14.564 1.00 57.78 167 GLN A N 1
ATOM 1299 C CA . GLN A 1 167 ? 29.929 0.862 15.071 1.00 57.78 167 GLN A CA 1
ATOM 1300 C C . GLN A 1 167 ? 28.498 1.419 15.108 1.00 57.78 167 GLN A C 1
ATOM 1302 O O . GLN A 1 167 ? 28.139 2.069 16.079 1.00 57.78 167 GLN A O 1
ATOM 1307 N N . LYS A 1 168 ? 27.662 1.118 14.104 1.00 55.38 168 LYS A N 1
ATOM 1308 C CA . LYS A 1 168 ? 26.249 1.544 14.069 1.00 55.38 168 LYS A CA 1
ATOM 1309 C C . LYS A 1 168 ? 25.336 0.771 15.029 1.00 55.38 168 LYS A C 1
ATOM 1311 O O . LYS A 1 168 ? 24.315 1.304 15.438 1.00 55.38 168 LYS A O 1
ATOM 1316 N N . LEU A 1 169 ? 25.683 -0.475 15.362 1.00 52.06 169 LEU A N 1
ATOM 1317 C CA . LEU A 1 169 ? 24.944 -1.321 16.313 1.00 52.06 169 LEU A CA 1
ATOM 1318 C C . LEU A 1 169 ? 25.434 -1.182 17.759 1.00 52.06 169 LEU A C 1
ATOM 1320 O O . LEU A 1 169 ? 24.904 -1.839 18.654 1.00 52.06 169 LEU A O 1
ATOM 1324 N N . ARG A 1 170 ? 26.464 -0.365 17.998 1.00 53.03 170 ARG A N 1
ATOM 1325 C CA . ARG A 1 170 ? 26.934 -0.077 19.348 1.00 53.03 170 ARG A CA 1
ATOM 1326 C C . ARG A 1 170 ? 25.864 0.782 20.019 1.00 53.03 170 ARG A C 1
ATOM 1328 O O . ARG A 1 170 ? 25.691 1.941 19.664 1.00 53.03 170 ARG A O 1
ATOM 1335 N N . LEU A 1 171 ? 25.112 0.191 20.944 1.00 49.41 171 LEU A N 1
ATOM 1336 C CA . LEU A 1 171 ? 24.275 0.957 21.858 1.00 49.41 171 LEU A CA 1
ATOM 1337 C C . LEU A 1 171 ? 25.222 1.833 22.686 1.00 49.41 171 LEU A C 1
ATOM 1339 O O . LEU A 1 171 ? 26.000 1.309 23.484 1.00 49.41 171 LEU A O 1
ATOM 1343 N N . GLU A 1 172 ? 25.204 3.143 22.452 1.00 45.47 172 GLU A N 1
ATOM 1344 C CA . GLU A 1 172 ? 25.769 4.118 23.383 1.00 45.47 172 GLU A CA 1
ATOM 1345 C C . GLU A 1 172 ? 24.942 3.992 24.670 1.00 45.47 172 GLU A C 1
ATOM 1347 O O . GLU A 1 172 ? 23.818 4.484 24.751 1.00 45.47 172 GLU A O 1
ATOM 1352 N N . GLN A 1 173 ? 25.442 3.242 25.652 1.00 35.75 173 GLN A N 1
ATOM 1353 C CA . GLN A 1 173 ? 24.906 3.327 27.003 1.00 35.75 173 GLN A CA 1
ATOM 1354 C C . GLN A 1 173 ? 25.371 4.669 27.560 1.00 35.75 173 GLN A C 1
ATOM 1356 O O . GLN A 1 173 ? 26.546 4.832 27.884 1.00 35.75 173 GLN A O 1
ATOM 1361 N N . SER A 1 174 ? 24.466 5.643 27.612 1.00 37.09 174 SER A N 1
ATOM 1362 C CA . SER A 1 174 ? 24.677 6.849 28.403 1.00 37.09 174 SER A CA 1
ATOM 1363 C C . SER A 1 174 ? 24.706 6.447 29.877 1.00 37.09 174 SER A C 1
ATOM 1365 O O . SER A 1 174 ? 23.681 5.996 30.400 1.00 37.09 174 SER A O 1
ATOM 1367 N N . SER A 1 175 ? 25.878 6.563 30.502 1.00 34.31 175 SER A N 1
ATOM 1368 C CA . SER A 1 175 ? 26.027 6.578 31.962 1.00 34.31 175 SER A CA 1
ATOM 1369 C C . SER A 1 175 ? 25.361 7.801 32.579 1.00 34.31 175 SER A C 1
ATOM 1371 O O . SER A 1 175 ? 25.356 8.861 31.911 1.00 34.31 175 SER A O 1
#

Mean predicted aligned error: 18.66 Å